Protein AF-A0A522S728-F1 (afdb_monomer_lite)

Radius of gyration: 11.72 Å; chains: 1; bounding box: 34×24×26 Å

pLDDT: mean 81.17, std 18.02, range [33.91, 94.75]

Structure (mmCIF, N/CA/C/O backbone):
data_AF-A0A522S728-F1
#
_entry.id   AF-A0A522S728-F1
#
loop_
_atom_site.group_PDB
_atom_site.id
_atom_site.type_symbol
_atom_site.label_atom_id
_atom_site.label_alt_id
_atom_site.label_comp_id
_atom_site.label_asym_id
_atom_site.label_entity_id
_atom_site.label_seq_id
_atom_site.pdbx_PDB_ins_code
_atom_site.Cartn_x
_atom_site.Cartn_y
_atom_site.Cartn_z
_atom_site.occupancy
_atom_site.B_iso_or_equiv
_atom_site.auth_seq_id
_atom_site.auth_comp_id
_atom_site.auth_asym_id
_atom_site.auth_atom_id
_atom_site.pdbx_PDB_model_num
ATOM 1 N N . MET A 1 1 ? -22.565 -6.063 -10.286 1.00 38.06 1 MET A N 1
ATOM 2 C CA . MET A 1 1 ? -21.475 -6.339 -9.325 1.00 38.06 1 MET A CA 1
ATOM 3 C C . MET A 1 1 ? -20.165 -6.417 -10.098 1.00 38.06 1 MET A C 1
ATOM 5 O O . MET A 1 1 ? -20.066 -7.224 -11.013 1.00 38.06 1 MET A O 1
ATOM 9 N N . GLY A 1 2 ? -19.243 -5.486 -9.839 1.00 38.88 2 GLY A N 1
ATOM 10 C CA . GLY A 1 2 ? -18.082 -5.210 -10.690 1.00 38.88 2 GLY A CA 1
ATOM 11 C C . GLY A 1 2 ? -17.080 -6.361 -10.748 1.00 38.88 2 GLY A C 1
ATOM 12 O O . GLY A 1 2 ? -16.543 -6.780 -9.728 1.00 38.88 2 GLY A O 1
ATOM 13 N N . ARG A 1 3 ? -16.826 -6.847 -11.965 1.00 41.91 3 ARG A N 1
ATOM 14 C CA . ARG A 1 3 ? -15.706 -7.730 -12.291 1.00 41.91 3 ARG A CA 1
ATOM 15 C C . ARG A 1 3 ? -14.414 -6.936 -12.114 1.00 41.91 3 ARG A C 1
ATOM 17 O O . ARG A 1 3 ? -14.145 -6.038 -12.906 1.00 41.91 3 ARG A O 1
ATOM 24 N N . ILE A 1 4 ? -13.624 -7.262 -11.099 1.00 47.59 4 ILE A N 1
ATOM 25 C CA . ILE A 1 4 ? -12.217 -6.863 -11.061 1.00 47.59 4 ILE A CA 1
ATOM 26 C C . ILE A 1 4 ? -11.451 -7.977 -11.761 1.00 47.59 4 ILE A C 1
ATOM 28 O O . ILE A 1 4 ? -11.244 -9.057 -11.214 1.00 47.59 4 ILE A O 1
ATOM 32 N N . SER A 1 5 ? -11.138 -7.730 -13.030 1.00 36.97 5 SER A N 1
ATOM 33 C CA . SER A 1 5 ? -10.279 -8.579 -13.842 1.00 36.97 5 SER A CA 1
ATOM 34 C C . SER A 1 5 ? -8.936 -8.751 -13.140 1.00 36.97 5 SER A C 1
ATOM 36 O O . SER A 1 5 ? -8.170 -7.799 -12.998 1.00 36.97 5 SER A O 1
ATOM 38 N N . ALA A 1 6 ? -8.661 -9.980 -12.709 1.00 40.66 6 ALA A N 1
ATOM 39 C CA . ALA A 1 6 ? -7.342 -10.443 -12.317 1.00 40.66 6 ALA A CA 1
ATOM 40 C C . ALA A 1 6 ? -6.422 -10.439 -13.551 1.00 40.66 6 ALA A C 1
ATOM 42 O O . ALA A 1 6 ? -6.276 -11.439 -14.245 1.00 40.66 6 ALA A O 1
ATOM 43 N N . GLY A 1 7 ? -5.836 -9.283 -13.853 1.00 35.69 7 GLY A N 1
ATOM 4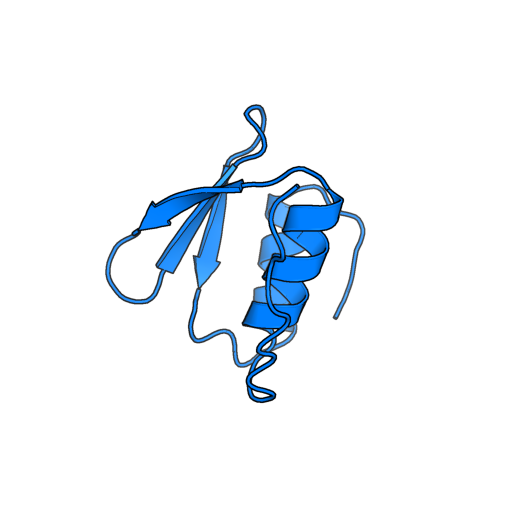4 C CA . GLY A 1 7 ? -4.691 -9.157 -14.749 1.00 35.69 7 GLY A CA 1
ATOM 45 C C . GLY A 1 7 ? -3.413 -9.191 -13.922 1.00 35.69 7 GLY A C 1
ATOM 46 O O . GLY A 1 7 ? -2.839 -8.144 -13.648 1.00 35.69 7 GLY A O 1
ATOM 47 N N . ALA A 1 8 ? -3.009 -10.379 -13.469 1.00 42.03 8 ALA A N 1
ATOM 48 C CA . ALA A 1 8 ? -1.743 -10.589 -12.772 1.00 42.03 8 ALA A CA 1
ATOM 49 C C . ALA A 1 8 ? -0.580 -10.456 -13.771 1.00 42.03 8 ALA A C 1
ATOM 51 O O . ALA A 1 8 ? -0.379 -11.338 -14.607 1.00 42.03 8 ALA A O 1
ATOM 52 N N . CYS A 1 9 ? 0.195 -9.370 -13.699 1.00 33.91 9 CYS A N 1
ATOM 53 C CA . CYS A 1 9 ? 1.470 -9.266 -14.404 1.00 33.91 9 CYS A CA 1
ATOM 54 C C . CYS A 1 9 ? 2.597 -9.752 -13.474 1.00 33.91 9 CYS A C 1
ATOM 56 O O . CYS A 1 9 ? 3.177 -9.027 -12.677 1.00 33.91 9 CYS A O 1
ATOM 58 N N . VAL A 1 10 ? 2.888 -11.046 -13.609 1.00 46.06 10 VAL A N 1
ATOM 59 C CA . VAL A 1 10 ? 3.784 -11.905 -12.812 1.00 46.06 10 VAL A CA 1
ATOM 60 C C . VAL A 1 10 ? 5.251 -11.436 -12.790 1.00 46.06 10 VAL A C 1
ATOM 62 O O . VAL A 1 10 ? 6.108 -12.135 -13.302 1.00 46.06 10 VAL A O 1
ATOM 65 N N . ASN A 1 11 ? 5.600 -10.275 -12.217 1.00 53.25 11 ASN A N 1
ATOM 66 C CA . ASN A 1 11 ? 7.018 -9.867 -12.103 1.00 53.25 11 ASN A CA 1
ATOM 67 C C . ASN A 1 11 ? 7.397 -9.004 -10.871 1.00 53.25 11 ASN A C 1
ATOM 69 O O . ASN A 1 11 ? 8.453 -8.367 -10.867 1.00 53.25 11 ASN A O 1
ATOM 73 N N . GLY A 1 12 ? 6.608 -8.995 -9.787 1.00 65.69 12 GLY A N 1
ATOM 74 C CA . GLY A 1 12 ? 7.012 -8.325 -8.540 1.00 65.69 12 GLY A CA 1
ATOM 75 C C . GLY A 1 12 ? 6.208 -8.721 -7.299 1.00 65.69 12 GLY A C 1
ATOM 76 O O . GLY A 1 12 ? 5.081 -9.194 -7.399 1.00 65.69 12 GLY A O 1
ATOM 77 N N . PHE A 1 13 ? 6.766 -8.476 -6.107 1.00 82.44 13 PHE A N 1
ATOM 78 C CA . PHE A 1 13 ? 6.058 -8.669 -4.828 1.00 82.44 13 PHE A CA 1
ATOM 79 C C . PHE A 1 13 ? 4.914 -7.664 -4.635 1.00 82.44 13 PHE A C 1
ATOM 81 O O . PHE A 1 13 ? 4.090 -7.827 -3.741 1.00 82.44 13 PHE A O 1
ATOM 88 N N . TYR A 1 14 ? 4.863 -6.618 -5.463 1.00 85.62 14 TYR A N 1
ATOM 89 C CA . TYR A 1 14 ? 3.843 -5.579 -5.408 1.00 85.62 14 TYR A CA 1
ATOM 90 C C . TYR A 1 14 ? 2.422 -6.144 -5.540 1.00 85.62 14 TYR A C 1
ATOM 92 O O . TYR A 1 14 ? 1.590 -5.861 -4.682 1.00 85.62 14 TYR A O 1
ATOM 100 N N . ASP A 1 15 ? 2.158 -6.988 -6.541 1.00 85.44 15 ASP A N 1
ATOM 101 C CA . ASP A 1 15 ? 0.817 -7.549 -6.757 1.00 85.44 15 ASP A CA 1
ATOM 102 C C . ASP A 1 15 ? 0.373 -8.415 -5.577 1.00 85.44 15 ASP A C 1
ATOM 104 O O . ASP A 1 15 ? -0.774 -8.342 -5.138 1.00 85.44 15 ASP A O 1
ATOM 108 N N . GLN A 1 16 ? 1.303 -9.190 -5.009 1.00 88.62 16 GLN A N 1
ATOM 109 C CA . GLN A 1 16 ? 1.029 -10.025 -3.842 1.00 88.62 16 GLN A CA 1
ATOM 110 C C . GLN A 1 16 ? 0.727 -9.168 -2.606 1.00 88.62 16 GLN A C 1
ATOM 112 O O . GLN A 1 16 ? -0.237 -9.420 -1.887 1.00 88.62 16 GLN A O 1
ATOM 117 N N . VAL A 1 17 ? 1.508 -8.105 -2.389 1.00 89.62 17 VAL A N 1
ATOM 118 C CA . VAL A 1 17 ? 1.292 -7.136 -1.307 1.00 89.62 17 VAL A CA 1
ATOM 119 C C . VAL A 1 17 ? -0.070 -6.463 -1.440 1.00 89.62 17 VAL A C 1
ATOM 121 O O . VAL A 1 17 ? -0.803 -6.389 -0.458 1.00 89.62 17 VAL A O 1
ATOM 124 N N . VAL A 1 18 ? -0.428 -5.997 -2.637 1.00 89.94 18 VAL A N 1
ATOM 125 C CA . VAL A 1 18 ? -1.721 -5.353 -2.897 1.00 89.94 18 VAL A CA 1
ATOM 126 C C . VAL A 1 18 ? -2.878 -6.328 -2.701 1.00 89.94 18 VAL A C 1
ATOM 128 O O . VAL A 1 18 ? -3.879 -5.952 -2.095 1.00 89.94 18 VAL A O 1
ATOM 131 N N . ALA A 1 19 ? -2.739 -7.579 -3.144 1.00 90.69 19 ALA A N 1
ATOM 132 C CA . ALA A 1 19 ? -3.754 -8.607 -2.936 1.00 90.69 19 ALA A CA 1
ATOM 133 C C . ALA A 1 19 ? -4.008 -8.860 -1.442 1.00 90.69 19 ALA A C 1
ATOM 135 O O . ALA A 1 19 ? -5.159 -8.851 -1.007 1.00 90.69 19 ALA A O 1
ATOM 136 N N . VAL A 1 20 ? -2.946 -9.014 -0.642 1.00 92.06 20 VAL A N 1
ATOM 137 C CA . VAL A 1 20 ? -3.067 -9.182 0.815 1.00 92.06 20 VAL A CA 1
ATOM 138 C C . VAL A 1 20 ? -3.667 -7.927 1.456 1.00 92.06 20 VAL A C 1
ATOM 140 O O . VAL A 1 20 ? -4.612 -8.022 2.233 1.00 92.06 20 VAL A O 1
ATOM 143 N N . LEU A 1 21 ? -3.200 -6.732 1.094 1.00 91.62 21 LEU A N 1
ATOM 144 C CA . LEU A 1 21 ? -3.761 -5.473 1.593 1.00 91.62 21 LEU A CA 1
ATOM 145 C C . LEU A 1 21 ? -5.269 -5.363 1.315 1.00 91.62 21 LEU A C 1
ATOM 147 O O . LEU A 1 21 ? -6.034 -5.042 2.226 1.00 91.62 21 LEU A O 1
ATOM 151 N N . ALA A 1 22 ? -5.706 -5.685 0.097 1.00 91.25 22 ALA A N 1
ATOM 152 C CA . ALA A 1 22 ? -7.115 -5.670 -0.281 1.00 91.25 22 ALA A CA 1
ATOM 153 C C . ALA A 1 22 ? -7.951 -6.668 0.540 1.00 91.25 22 ALA A C 1
ATOM 155 O O . ALA A 1 22 ? -9.037 -6.316 0.998 1.00 91.25 22 ALA A O 1
ATOM 156 N N . GLN A 1 23 ? -7.432 -7.874 0.804 1.00 92.38 23 GLN A N 1
ATOM 157 C CA . GLN A 1 23 ? -8.083 -8.858 1.686 1.00 92.38 23 GLN A CA 1
ATOM 158 C C . GLN A 1 23 ? -8.253 -8.338 3.122 1.00 92.38 23 GLN A C 1
ATOM 160 O O . GLN A 1 23 ? -9.235 -8.659 3.786 1.00 92.38 23 GLN A O 1
ATOM 165 N N . HIS A 1 24 ? -7.333 -7.491 3.587 1.00 91.88 24 HIS A N 1
ATOM 166 C CA . HIS A 1 24 ? -7.390 -6.836 4.896 1.00 91.88 24 HIS A CA 1
ATOM 167 C C . HIS A 1 24 ? -8.140 -5.485 4.887 1.00 91.88 24 HIS A C 1
ATOM 169 O O . HIS A 1 24 ? -8.075 -4.733 5.863 1.00 91.88 24 HIS A O 1
ATOM 175 N N . GLY A 1 25 ? -8.856 -5.160 3.805 1.00 93.06 25 GLY A N 1
ATOM 176 C CA . GLY A 1 25 ? -9.695 -3.961 3.705 1.00 93.06 25 GLY A CA 1
ATOM 177 C C . GLY A 1 25 ? -8.937 -2.665 3.407 1.00 93.06 25 GLY A C 1
ATOM 178 O O . GLY A 1 25 ? -9.498 -1.578 3.547 1.00 93.06 25 GLY A O 1
ATOM 179 N N . PHE A 1 26 ? -7.669 -2.742 2.999 1.00 94.75 26 PHE A N 1
ATOM 180 C CA . PHE A 1 26 ? -6.946 -1.571 2.514 1.00 94.75 26 PHE A CA 1
ATOM 181 C C . PHE A 1 26 ? -7.365 -1.245 1.083 1.00 94.75 26 PHE A C 1
ATOM 183 O O . PHE A 1 26 ? -7.477 -2.116 0.225 1.00 94.75 26 PHE A O 1
ATOM 190 N N . SER A 1 27 ? -7.535 0.044 0.820 1.00 93.56 27 SER A N 1
ATOM 191 C CA . SER A 1 27 ? -7.862 0.588 -0.492 1.00 93.56 27 SER A CA 1
ATOM 192 C C . SER A 1 27 ? -6.810 1.598 -0.925 1.00 93.56 27 SER A C 1
ATOM 194 O O . SER A 1 27 ? -6.169 2.253 -0.095 1.00 93.56 27 SER A O 1
ATOM 196 N N . PHE A 1 28 ? -6.640 1.737 -2.236 1.00 93.00 28 PHE A N 1
ATOM 197 C CA . PHE A 1 28 ? -5.789 2.772 -2.801 1.00 93.00 28 PHE A CA 1
ATOM 198 C C . PHE A 1 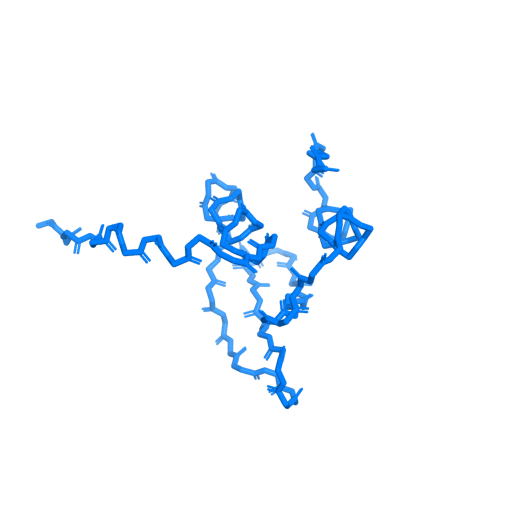28 ? -6.315 4.154 -2.398 1.00 93.00 28 PHE A C 1
ATOM 200 O O . PHE A 1 28 ? -7.479 4.477 -2.619 1.00 93.00 28 PHE A O 1
ATOM 207 N N . LEU A 1 29 ? -5.444 4.964 -1.800 1.00 92.62 29 LEU A N 1
ATOM 208 C CA . LEU A 1 29 ? -5.775 6.306 -1.338 1.00 92.62 29 LEU A CA 1
ATOM 209 C C . LEU A 1 29 ? -5.340 7.361 -2.355 1.00 92.62 29 LEU A C 1
ATOM 211 O O . LEU A 1 29 ? -6.134 8.205 -2.754 1.00 92.62 29 LEU A O 1
ATOM 215 N N . LYS A 1 30 ? -4.054 7.361 -2.722 1.00 91.19 30 LYS A N 1
ATOM 216 C CA . LYS A 1 30 ? -3.473 8.338 -3.654 1.00 91.19 30 LYS A CA 1
ATOM 217 C C . LYS A 1 30 ? -2.090 7.904 -4.137 1.00 91.19 30 LYS A C 1
ATOM 219 O O . LYS A 1 30 ? -1.393 7.186 -3.413 1.00 91.19 30 LYS A O 1
ATOM 224 N N . PRO A 1 31 ? -1.617 8.403 -5.289 1.00 90.25 31 PRO A N 1
ATOM 225 C CA . PRO A 1 31 ? -0.220 8.238 -5.657 1.00 90.25 31 PRO A CA 1
ATOM 226 C C . PRO A 1 31 ? 0.697 8.988 -4.671 1.00 90.25 31 PRO A C 1
ATOM 228 O O . PRO A 1 31 ? 0.369 10.047 -4.121 1.00 90.25 31 PRO A O 1
ATOM 231 N N . GLY A 1 32 ? 1.846 8.387 -4.383 1.00 84.06 32 GLY A N 1
ATOM 232 C CA . GLY A 1 32 ? 2.971 9.009 -3.694 1.00 84.06 32 GLY A CA 1
ATOM 233 C C . GLY A 1 32 ? 3.926 9.680 -4.683 1.00 84.06 32 GLY A C 1
ATOM 234 O O . GLY A 1 32 ? 3.629 9.815 -5.866 1.00 84.06 32 GLY A O 1
ATOM 235 N N . LYS A 1 33 ? 5.096 10.106 -4.198 1.00 82.31 33 LYS A N 1
ATOM 236 C CA . LYS A 1 33 ? 6.148 10.641 -5.070 1.00 82.31 33 LYS A CA 1
ATOM 237 C C . LYS A 1 33 ? 6.815 9.492 -5.837 1.00 82.31 33 LYS A C 1
ATOM 239 O O . LYS A 1 33 ? 7.318 8.550 -5.218 1.00 82.31 33 LYS A O 1
ATOM 244 N N . GLY A 1 34 ? 6.840 9.602 -7.164 1.00 85.00 34 GLY A N 1
ATOM 245 C CA . GLY A 1 34 ? 7.444 8.608 -8.053 1.00 85.00 34 GLY A CA 1
ATOM 246 C C . GLY A 1 34 ? 6.689 7.278 -8.035 1.00 85.00 34 GLY A C 1
ATOM 247 O O . GLY A 1 34 ? 5.467 7.242 -8.123 1.00 85.00 34 GLY A O 1
ATOM 248 N N . SER A 1 35 ? 7.420 6.179 -7.886 1.00 82.81 35 SER A N 1
ATOM 249 C CA . SER A 1 35 ? 6.915 4.802 -7.925 1.00 82.81 35 SER A CA 1
ATOM 250 C C . SER A 1 35 ? 6.325 4.318 -6.594 1.00 82.81 35 SER A C 1
ATOM 252 O O . SER A 1 35 ? 6.556 3.183 -6.181 1.00 82.81 35 SER A O 1
ATOM 254 N N . HIS A 1 36 ? 5.614 5.184 -5.874 1.00 87.06 36 HIS A N 1
ATOM 255 C CA . HIS A 1 36 ? 4.989 4.838 -4.598 1.00 87.06 36 HIS A CA 1
ATOM 256 C C . HIS A 1 36 ? 3.496 5.106 -4.641 1.00 87.06 36 HIS A C 1
ATOM 258 O O . HIS A 1 36 ? 3.046 6.078 -5.239 1.00 87.06 36 HIS A O 1
ATOM 264 N N . GLN A 1 37 ? 2.735 4.294 -3.924 1.00 91.12 37 GLN A N 1
ATOM 265 C CA . GLN A 1 37 ? 1.305 4.469 -3.735 1.00 91.12 37 GLN A CA 1
ATOM 266 C C . GLN A 1 37 ? 0.967 4.469 -2.257 1.00 91.12 37 GLN A C 1
ATOM 268 O O . GLN A 1 37 ? 1.583 3.763 -1.468 1.00 91.12 37 GLN A O 1
ATOM 273 N N . TRP A 1 38 ? -0.027 5.255 -1.877 1.00 92.31 38 TRP A N 1
ATOM 274 C CA . TRP A 1 38 ? -0.580 5.220 -0.536 1.00 92.31 38 TRP A CA 1
ATOM 275 C C . TRP A 1 38 ? -1.818 4.340 -0.514 1.00 92.31 38 TRP A C 1
ATOM 277 O O . TRP A 1 38 ? -2.719 4.526 -1.327 1.00 92.31 38 TRP A O 1
ATOM 287 N N . TRP A 1 39 ? -1.862 3.434 0.454 1.00 94.00 39 TRP A N 1
ATOM 288 C CA . TRP A 1 39 ? -2.976 2.538 0.728 1.00 94.00 39 TRP A CA 1
ATOM 289 C C . TRP A 1 39 ? -3.467 2.768 2.153 1.00 94.00 39 TRP A C 1
ATOM 291 O O . TRP A 1 39 ? -2.671 3.061 3.044 1.00 94.00 39 TRP A O 1
ATOM 301 N N . SER A 1 40 ? -4.774 2.685 2.376 1.00 93.81 40 SER A N 1
ATOM 302 C CA . SER A 1 40 ? -5.377 2.916 3.688 1.00 93.81 40 SER A CA 1
ATOM 303 C C . SER A 1 40 ? -6.626 2.070 3.879 1.00 93.81 40 SER A C 1
ATOM 305 O O . SER A 1 40 ? -7.399 1.898 2.942 1.00 93.81 40 SER A O 1
ATOM 307 N N . ASN A 1 41 ? -6.846 1.587 5.098 1.00 92.75 41 ASN A N 1
ATOM 308 C CA . ASN A 1 41 ? -8.111 0.973 5.520 1.00 92.75 41 ASN A CA 1
ATOM 309 C C . ASN A 1 41 ? -8.973 1.930 6.373 1.00 92.75 41 ASN A C 1
ATOM 311 O O . ASN A 1 41 ? -9.852 1.498 7.113 1.00 92.75 41 ASN A O 1
ATOM 315 N N . GLY A 1 42 ? -8.667 3.233 6.348 1.00 91.56 42 GLY A N 1
ATOM 316 C CA . GLY A 1 42 ? -9.319 4.258 7.170 1.00 91.56 42 GLY A CA 1
ATOM 317 C C . GLY A 1 42 ? -8.764 4.388 8.593 1.00 91.56 42 GLY A C 1
ATOM 318 O O . GLY A 1 42 ? -8.995 5.409 9.231 1.00 91.56 42 GLY A O 1
ATOM 319 N N . ARG A 1 43 ? -7.990 3.407 9.079 1.00 91.38 43 ARG A N 1
ATOM 320 C CA . ARG A 1 43 ? -7.322 3.451 10.395 1.00 91.38 43 ARG A CA 1
ATOM 321 C C . ARG A 1 43 ? -5.813 3.609 10.268 1.00 91.38 43 ARG A C 1
ATOM 323 O O . ARG A 1 43 ? -5.208 4.409 10.972 1.00 91.38 43 ARG A O 1
ATOM 330 N N . VAL A 1 44 ? -5.213 2.845 9.362 1.00 92.38 44 VAL A N 1
ATOM 331 C CA . VAL A 1 44 ? -3.774 2.816 9.108 1.00 92.38 44 VAL A CA 1
ATOM 332 C C . VAL A 1 44 ? -3.533 3.148 7.648 1.00 92.38 44 VAL A C 1
ATOM 334 O O . VAL A 1 44 ? -4.273 2.713 6.766 1.00 92.38 44 VAL A O 1
ATOM 337 N N . LYS A 1 45 ? -2.471 3.909 7.395 1.00 93.44 45 LYS A N 1
ATOM 338 C CA . LYS A 1 45 ? -2.045 4.308 6.060 1.00 93.44 45 LYS A CA 1
ATOM 339 C C . LYS A 1 45 ? -0.616 3.828 5.820 1.00 93.44 45 LYS A C 1
ATOM 341 O O . LYS A 1 45 ? 0.276 4.123 6.609 1.00 93.44 45 LYS A O 1
ATOM 346 N N . VAL A 1 46 ? -0.404 3.133 4.709 1.00 93.75 46 VAL A N 1
ATOM 347 C CA . VAL A 1 46 ? 0.880 2.533 4.329 1.00 93.75 46 VAL A CA 1
ATOM 348 C C . VAL A 1 46 ? 1.310 2.979 2.942 1.00 93.75 46 VAL A C 1
ATOM 350 O O . VAL A 1 46 ? 0.477 3.254 2.076 1.00 93.75 46 VAL A O 1
ATOM 353 N N . GLN A 1 47 ? 2.621 3.074 2.733 1.00 92.88 47 GLN A N 1
ATOM 354 C CA . GLN A 1 47 ? 3.199 3.417 1.442 1.00 92.88 47 GLN A CA 1
ATOM 355 C C . GLN A 1 47 ? 3.736 2.148 0.778 1.00 92.88 47 GLN A C 1
ATOM 357 O O . GLN A 1 47 ? 4.624 1.490 1.309 1.00 92.88 47 GLN A O 1
ATOM 362 N N . VAL A 1 48 ? 3.204 1.812 -0.392 1.00 90.62 48 VAL A N 1
ATOM 363 C CA . VAL A 1 48 ? 3.574 0.621 -1.155 1.00 90.62 48 VAL A CA 1
ATOM 364 C C . VAL A 1 48 ? 4.391 1.046 -2.378 1.00 90.62 48 VAL A C 1
ATOM 366 O O . VAL A 1 48 ? 3.886 1.808 -3.208 1.00 90.62 48 VAL A O 1
ATOM 369 N N . PRO A 1 49 ? 5.651 0.603 -2.516 1.00 88.00 49 PRO A N 1
ATOM 370 C CA . PRO A 1 49 ? 6.437 0.838 -3.720 1.00 88.00 49 PRO A CA 1
ATOM 371 C C . PRO A 1 49 ? 5.962 -0.069 -4.860 1.00 88.00 49 PRO A C 1
ATOM 373 O O . PRO A 1 49 ? 5.852 -1.281 -4.687 1.00 88.00 49 PRO A O 1
ATOM 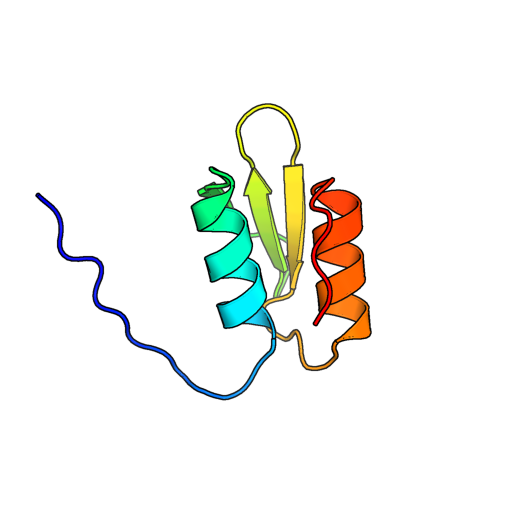376 N N . THR A 1 50 ? 5.733 0.494 -6.046 1.00 82.44 50 THR A N 1
ATOM 377 C CA . THR A 1 50 ? 5.315 -0.262 -7.240 1.00 82.44 50 THR A CA 1
ATOM 378 C C . THR A 1 50 ? 6.456 -1.097 -7.827 1.00 82.44 50 THR A C 1
ATOM 380 O O . THR A 1 50 ? 6.219 -2.149 -8.408 1.00 82.44 50 THR A O 1
ATOM 383 N N . HIS A 1 51 ? 7.714 -0.700 -7.605 1.00 80.38 51 HIS A N 1
ATOM 384 C CA . HIS A 1 51 ? 8.906 -1.474 -7.981 1.00 80.38 51 HIS A CA 1
ATOM 385 C C . HIS A 1 51 ? 9.404 -2.385 -6.847 1.00 80.38 51 HIS A C 1
ATOM 387 O O . HIS A 1 51 ? 10.605 -2.483 -6.585 1.00 80.38 51 HIS A O 1
ATOM 393 N N . CYS A 1 52 ? 8.485 -3.056 -6.149 1.00 70.88 52 CYS A N 1
ATOM 394 C CA . CYS A 1 52 ? 8.822 -3.975 -5.064 1.00 70.88 52 CYS A CA 1
ATOM 395 C C . CYS A 1 52 ? 9.414 -5.287 -5.617 1.00 70.88 52 CYS A C 1
ATOM 397 O O . CYS A 1 52 ? 8.696 -6.247 -5.896 1.00 70.88 52 CYS A O 1
ATOM 399 N N . LYS A 1 53 ? 10.741 -5.318 -5.798 1.00 70.06 53 LYS A N 1
ATOM 400 C CA . LYS A 1 53 ? 11.485 -6.495 -6.290 1.00 70.06 53 LYS A CA 1
ATOM 401 C C . LYS A 1 53 ? 12.002 -7.418 -5.178 1.00 70.06 53 LYS A C 1
ATOM 403 O O . LYS A 1 53 ? 12.554 -8.469 -5.478 1.00 70.06 53 LYS A O 1
ATOM 408 N N . SER A 1 54 ? 11.844 -7.045 -3.905 1.00 79.75 54 SER A N 1
ATOM 409 C CA . SER A 1 54 ? 12.377 -7.803 -2.766 1.00 79.75 54 SER A CA 1
ATOM 410 C C . SER A 1 54 ? 11.314 -8.108 -1.716 1.00 79.75 54 SER A C 1
ATOM 412 O O . SER A 1 54 ? 10.565 -7.223 -1.292 1.00 79.75 54 SER A O 1
ATOM 414 N N . ARG A 1 55 ? 11.350 -9.344 -1.203 1.00 84.31 55 ARG A N 1
ATOM 415 C CA . ARG A 1 55 ? 10.572 -9.804 -0.044 1.00 84.31 55 ARG A CA 1
ATOM 416 C C . ARG A 1 55 ? 10.768 -8.932 1.199 1.00 84.31 55 ARG A C 1
ATOM 418 O O . ARG A 1 55 ? 9.865 -8.796 2.012 1.00 84.31 55 ARG A O 1
ATOM 425 N N . HIS A 1 56 ? 11.936 -8.302 1.360 1.00 85.44 56 HIS A N 1
ATOM 426 C CA . HIS A 1 56 ? 12.215 -7.440 2.517 1.00 85.44 56 HIS A CA 1
ATOM 427 C C .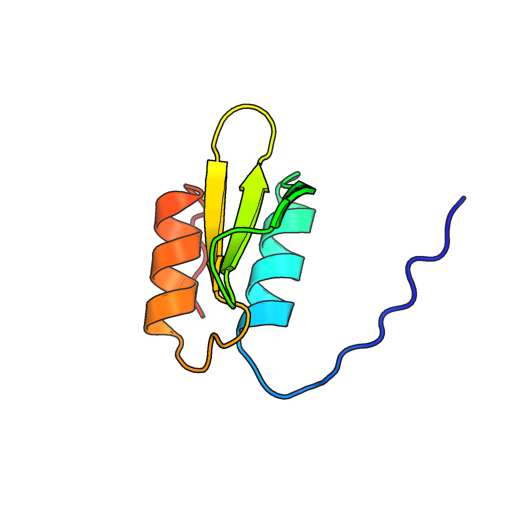 HIS A 1 56 ? 11.322 -6.201 2.513 1.00 85.44 56 HIS A C 1
ATOM 429 O O . HIS A 1 56 ? 10.752 -5.840 3.539 1.00 85.44 56 HIS A O 1
ATOM 435 N N . THR A 1 57 ? 11.148 -5.594 1.341 1.00 87.06 57 THR A N 1
ATOM 436 C CA . THR A 1 57 ? 10.263 -4.445 1.161 1.00 87.06 57 THR A CA 1
ATOM 437 C C . THR A 1 57 ? 8.803 -4.851 1.347 1.00 87.06 57 THR A C 1
ATOM 439 O O . THR A 1 57 ? 8.066 -4.154 2.037 1.00 87.06 57 THR A O 1
ATOM 442 N N . ALA A 1 58 ? 8.397 -6.010 0.821 1.00 89.38 58 ALA A N 1
ATOM 443 C CA . ALA A 1 58 ? 7.052 -6.547 1.022 1.00 89.38 58 ALA A CA 1
ATOM 444 C C . ALA A 1 58 ? 6.737 -6.780 2.513 1.00 89.38 58 ALA A C 1
ATOM 446 O O . ALA A 1 58 ? 5.718 -6.314 3.020 1.00 89.38 58 ALA A O 1
ATOM 447 N N . ASN A 1 59 ? 7.661 -7.409 3.243 1.00 90.75 59 ASN A N 1
ATOM 448 C CA . ASN A 1 59 ? 7.527 -7.669 4.678 1.00 90.75 59 ASN A CA 1
ATOM 449 C C . ASN A 1 59 ? 7.528 -6.377 5.510 1.00 90.75 59 ASN A C 1
ATOM 451 O O . ASN A 1 59 ? 6.814 -6.287 6.509 1.00 90.75 59 ASN A O 1
ATOM 455 N N . ALA A 1 60 ? 8.276 -5.352 5.090 1.00 91.06 60 ALA A N 1
ATOM 456 C CA . ALA A 1 60 ? 8.224 -4.035 5.718 1.00 91.06 60 ALA A CA 1
ATOM 457 C C . ALA A 1 60 ? 6.838 -3.384 5.565 1.00 91.06 60 ALA A C 1
ATOM 459 O O . ALA A 1 60 ? 6.307 -2.869 6.548 1.00 91.06 60 ALA A O 1
ATOM 460 N N . VAL A 1 61 ? 6.222 -3.471 4.379 1.00 91.25 61 VAL A N 1
ATOM 461 C CA . VAL A 1 61 ? 4.854 -2.977 4.145 1.00 91.25 61 VAL A CA 1
ATOM 462 C C . VAL A 1 61 ? 3.840 -3.732 5.007 1.00 91.25 61 VAL A C 1
ATOM 464 O O . VAL A 1 61 ? 3.006 -3.095 5.646 1.00 91.25 61 VAL A O 1
ATOM 467 N N . MET A 1 62 ? 3.930 -5.064 5.089 1.00 92.69 62 MET A N 1
ATOM 468 C CA . MET A 1 62 ? 3.050 -5.864 5.957 1.00 92.69 62 MET A CA 1
ATOM 469 C C . MET A 1 62 ? 3.176 -5.451 7.425 1.00 92.69 62 MET A C 1
ATOM 471 O O . MET A 1 62 ? 2.171 -5.225 8.098 1.00 92.69 62 MET A O 1
ATOM 475 N N . LYS A 1 63 ? 4.411 -5.247 7.904 1.00 92.75 63 LYS A N 1
ATOM 476 C CA . LYS A 1 63 ? 4.671 -4.770 9.267 1.00 92.75 63 LYS A CA 1
ATOM 477 C C . LYS A 1 63 ? 4.086 -3.376 9.512 1.00 92.75 63 LYS A C 1
ATOM 479 O O . LYS A 1 63 ? 3.493 -3.156 10.562 1.00 92.75 63 LYS A O 1
ATOM 484 N N . GLN A 1 64 ? 4.213 -2.454 8.555 1.00 91.69 64 GLN A N 1
ATOM 485 C CA . GLN A 1 64 ? 3.602 -1.120 8.638 1.00 91.69 64 GLN A CA 1
ATOM 486 C C . GLN A 1 64 ? 2.070 -1.174 8.620 1.00 91.69 64 GLN A C 1
ATOM 488 O O . GLN A 1 64 ? 1.424 -0.372 9.287 1.00 91.69 64 GLN A O 1
ATOM 493 N N . ALA A 1 65 ? 1.491 -2.126 7.885 1.00 91.75 65 ALA A N 1
ATOM 494 C CA . ALA A 1 65 ? 0.049 -2.352 7.831 1.00 91.75 65 ALA A CA 1
ATOM 495 C C . ALA A 1 65 ? -0.494 -3.060 9.084 1.00 91.75 65 ALA A C 1
ATOM 497 O O . ALA A 1 65 ? -1.709 -3.155 9.246 1.00 91.75 65 ALA A O 1
ATOM 498 N N . GLY A 1 66 ? 0.386 -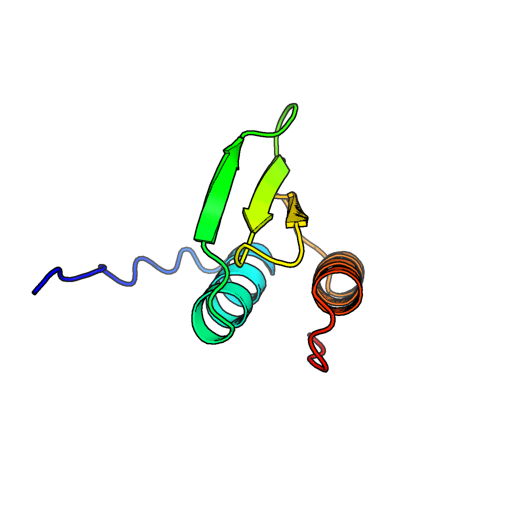3.565 9.958 1.00 92.62 66 GLY A N 1
ATOM 499 C CA . GLY A 1 66 ? 0.007 -4.388 11.106 1.00 92.62 66 GLY A CA 1
ATOM 500 C C . GLY A 1 66 ? -0.501 -5.778 10.711 1.00 92.62 66 GLY A C 1
ATOM 501 O O . GLY A 1 66 ? -1.223 -6.406 11.480 1.00 92.62 66 GLY A O 1
ATOM 502 N N . ILE A 1 67 ? -0.150 -6.259 9.516 1.00 91.25 67 ILE A N 1
ATOM 503 C CA . ILE A 1 67 ? -0.571 -7.560 9.000 1.00 91.25 67 ILE A CA 1
ATOM 504 C C . ILE A 1 67 ? 0.511 -8.589 9.329 1.00 91.25 67 ILE A C 1
ATOM 506 O O . ILE A 1 67 ? 1.672 -8.445 8.941 1.00 91.25 67 ILE A O 1
ATOM 510 N N . ALA A 1 68 ? 0.126 -9.658 10.024 1.00 91.19 68 ALA A N 1
ATOM 511 C CA . ALA A 1 68 ? 1.002 -10.784 10.335 1.00 91.19 68 ALA A CA 1
ATOM 512 C C . ALA A 1 68 ? 1.167 -11.716 9.116 1.00 91.19 68 ALA A C 1
ATOM 514 O O . ALA A 1 68 ? 0.761 -12.874 9.145 1.00 91.19 68 ALA A O 1
ATOM 515 N N . HIS A 1 69 ? 1.751 -11.199 8.033 1.00 87.88 69 HIS A N 1
ATOM 516 C CA . HIS A 1 69 ? 2.016 -11.937 6.796 1.00 87.88 69 HIS A CA 1
ATOM 517 C C . HIS A 1 69 ? 3.474 -11.759 6.357 1.00 87.88 69 HIS A C 1
ATOM 519 O O . HIS A 1 69 ? 4.065 -10.695 6.560 1.00 87.88 69 HIS A O 1
ATOM 525 N N . LYS A 1 70 ? 4.065 -12.812 5.777 1.00 87.00 70 LYS A N 1
ATOM 526 C CA . LYS A 1 70 ? 5.450 -12.824 5.292 1.00 87.00 70 LYS A CA 1
ATOM 527 C C . LYS A 1 70 ? 5.523 -13.411 3.882 1.00 87.00 70 LYS A C 1
ATOM 529 O O . LYS A 1 70 ? 4.972 -14.483 3.652 1.00 87.00 70 LYS A O 1
ATOM 534 N N . PHE A 1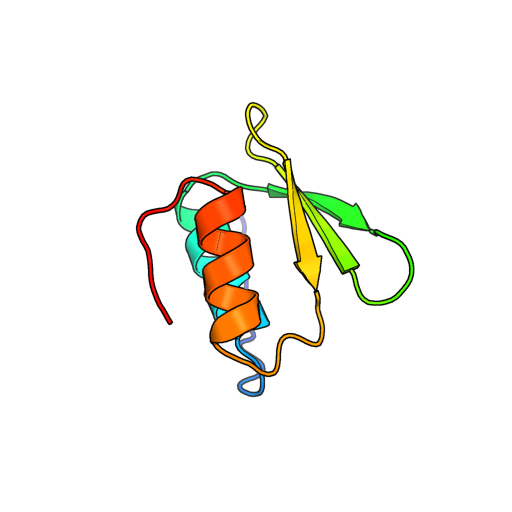 71 ? 6.251 -12.722 3.009 1.00 81.88 71 PHE A N 1
ATOM 535 C CA . PHE A 1 71 ? 6.644 -13.134 1.660 1.00 81.88 71 PHE A CA 1
ATOM 536 C C . PHE A 1 71 ? 8.114 -13.575 1.609 1.00 81.88 71 PHE A C 1
ATOM 538 O O . PHE A 1 71 ? 8.906 -13.162 2.502 1.00 81.88 71 PHE A O 1
#

Sequence (71 aa):
MGRISAGACVNGFYDQVVAVLAQHGFSFLKPGKGSHQWWSNGRVKVQVPTHCKSRHTANAVMKQAGIAHKF

Secondary structure (DSSP, 8-state):
----------S-HHHHHHHHHHHTT-EEEEE-SSSEEEEE-SS-EEEEETT--SHHHHHHHHHHHT-----

Foldseek 3Di:
DDDPDPPDPPQACQVVLVVVCVVVQWDFDAADPDQWTWIDNPPAIFIGGNRHHDQVSSVVRCVSVVHPDGD